Protein AF-A0A6B2UCA1-F1 (afdb_monomer_lite)

Radius of gyration: 27.03 Å; chains: 1; bounding box: 35×64×73 Å

Secondary structure (DSSP, 8-state):
--------------------------------------------------S----PPP-EEEEGGGTEEEEEEEE-B-TTSSBPPPPTTSTT-EEEETTSPPTTSSS---

Sequence (110 aa):
MLVAGLALVSLLGTGCGPGPARTGDAGAAPGTARTTASPSPSRTSEAAAGPSASTARPTRLLVPAAGVDTSLTPLGLAPDRTVEVPPLVAHDVAGWYENGPLPGERGPAV

Foldseek 3Di:
DDDDDDDDDDDPDDDDDDDDDDPDDDDDDDDPPPDDDDDDPPPPPPLVLDPDQDPDAQFWDDDVVVPATATEAEWEADPVRHTDDPDPVPPRHHYWHNPFGGRSDDDDTD

pLDDT: mean 72.49, std 19.05, range [41.44, 96.5]

Structure (mmCIF, N/CA/C/O backbone):
data_AF-A0A6B2UCA1-F1
#
_entry.id   AF-A0A6B2UCA1-F1
#
loop_
_atom_site.group_PDB
_atom_site.id
_atom_site.type_symbol
_atom_site.label_atom_id
_atom_site.label_alt_id
_atom_site.label_comp_id
_atom_site.label_asym_id
_atom_site.label_entity_id
_atom_site.label_seq_id
_atom_site.pdbx_PDB_ins_code
_atom_site.Cartn_x
_atom_site.Cartn_y
_atom_site.Cartn_z
_atom_site.occupancy
_atom_site.B_iso_or_equiv
_atom_site.auth_seq_id
_atom_site.auth_comp_id
_atom_site.auth_asym_id
_atom_site.auth_atom_id
_atom_site.pdbx_PDB_model_num
ATOM 1 N N . MET A 1 1 ? 21.100 2.504 -48.464 1.00 47.12 1 MET A N 1
ATOM 2 C CA . MET A 1 1 ? 21.189 3.639 -49.406 1.00 47.12 1 MET A CA 1
ATOM 3 C C . MET A 1 1 ? 19.884 4.429 -49.386 1.00 47.12 1 MET A C 1
ATOM 5 O O . MET A 1 1 ? 19.025 4.167 -50.210 1.00 47.12 1 MET A O 1
ATOM 9 N N . LEU A 1 2 ? 19.721 5.338 -48.421 1.00 41.44 2 LEU A N 1
ATOM 10 C CA . LEU A 1 2 ? 19.260 6.719 -48.629 1.00 41.44 2 LEU A CA 1
ATOM 11 C C . LEU A 1 2 ? 19.487 7.493 -47.318 1.00 41.44 2 LEU A C 1
ATOM 13 O O . LEU A 1 2 ? 19.509 6.900 -46.243 1.00 41.44 2 LEU A O 1
ATOM 17 N N . VAL A 1 3 ? 19.757 8.785 -47.441 1.00 41.81 3 VAL A N 1
ATOM 18 C CA . VAL A 1 3 ? 20.452 9.651 -46.480 1.00 41.81 3 VAL A CA 1
ATOM 19 C C . VAL A 1 3 ? 19.487 10.736 -45.981 1.00 41.81 3 VAL A C 1
ATOM 21 O O . VAL A 1 3 ? 18.587 11.109 -46.724 1.00 41.81 3 VAL A O 1
ATOM 24 N N . ALA A 1 4 ? 19.790 11.305 -44.807 1.00 45.38 4 ALA A N 1
ATOM 25 C CA . ALA A 1 4 ? 19.392 12.641 -44.327 1.00 45.38 4 ALA A CA 1
ATOM 26 C C . ALA A 1 4 ? 17.922 12.818 -43.869 1.00 45.38 4 ALA A C 1
ATOM 28 O O . ALA A 1 4 ? 17.011 12.211 -44.401 1.00 45.38 4 ALA A O 1
ATOM 29 N N . GLY A 1 5 ? 17.609 13.645 -42.869 1.00 49.44 5 GLY A N 1
ATOM 30 C CA . GLY A 1 5 ? 18.400 14.735 -42.318 1.00 49.44 5 GLY A CA 1
ATOM 31 C C . GLY A 1 5 ? 17.918 15.210 -40.946 1.00 49.44 5 GLY A C 1
ATOM 32 O O . GLY A 1 5 ? 16.786 14.993 -40.523 1.00 49.44 5 GLY A O 1
ATOM 33 N N . LEU A 1 6 ? 18.868 15.845 -40.272 1.00 55.38 6 LEU A N 1
ATOM 34 C CA . LEU A 1 6 ? 18.783 16.555 -39.008 1.00 55.38 6 LEU A CA 1
ATOM 35 C C . LEU A 1 6 ? 17.871 17.790 -39.146 1.00 55.38 6 LEU A C 1
ATOM 37 O O . LEU A 1 6 ? 18.066 18.576 -40.071 1.00 55.38 6 LEU A O 1
ATOM 41 N N . ALA A 1 7 ? 16.963 18.024 -38.199 1.00 52.97 7 ALA A N 1
ATOM 42 C CA . ALA A 1 7 ? 16.444 19.367 -37.933 1.00 52.97 7 ALA A CA 1
ATOM 43 C C . ALA A 1 7 ? 16.066 19.508 -36.453 1.00 52.97 7 ALA A C 1
ATOM 45 O O . ALA A 1 7 ? 15.034 19.032 -35.989 1.00 52.97 7 ALA A O 1
ATOM 46 N N . LEU A 1 8 ? 16.964 20.162 -35.724 1.00 56.59 8 LEU A N 1
ATOM 47 C CA . LEU A 1 8 ? 16.784 20.683 -34.379 1.00 56.59 8 LEU A CA 1
ATOM 48 C C . LEU A 1 8 ? 15.980 21.990 -34.481 1.00 56.59 8 LEU A C 1
ATOM 50 O O . LEU A 1 8 ? 16.422 22.913 -35.160 1.00 56.59 8 LEU A O 1
ATOM 54 N N . VAL A 1 9 ? 14.847 22.103 -33.789 1.00 62.91 9 VAL A N 1
ATOM 55 C CA . VAL A 1 9 ? 14.229 23.403 -33.479 1.00 62.91 9 VAL A CA 1
ATOM 56 C C . VAL A 1 9 ? 13.950 23.439 -31.984 1.00 62.91 9 VAL A C 1
ATOM 58 O O . VAL A 1 9 ? 13.024 22.815 -31.472 1.00 62.91 9 VAL A O 1
ATOM 61 N N . SER A 1 10 ? 14.820 24.160 -31.286 1.00 54.44 10 SER A N 1
ATOM 62 C CA . SER A 1 10 ? 14.638 24.585 -29.906 1.00 54.44 10 SER A CA 1
ATOM 63 C C . SER A 1 10 ? 13.663 25.757 -29.886 1.00 54.44 10 SER A C 1
ATOM 65 O O . SER A 1 10 ? 13.946 26.797 -30.479 1.00 54.44 10 SER A O 1
ATOM 67 N N . LEU A 1 11 ? 12.549 25.619 -29.169 1.00 55.53 11 LEU A N 1
ATOM 68 C CA . LEU A 1 11 ? 11.675 26.741 -28.840 1.00 55.53 11 LEU A CA 1
ATOM 69 C C . LEU A 1 11 ? 11.816 27.042 -27.343 1.00 55.53 11 LEU A C 1
ATOM 71 O O . LEU A 1 11 ? 11.118 26.471 -26.510 1.00 55.53 11 LEU A O 1
ATOM 75 N N . LEU A 1 12 ? 12.767 27.916 -26.998 1.00 55.34 12 LEU A N 1
ATOM 76 C CA . LEU A 1 12 ? 12.860 28.502 -25.659 1.00 55.34 12 LEU A CA 1
ATOM 77 C C . LEU A 1 12 ? 11.735 29.534 -25.510 1.00 55.34 12 LEU A C 1
ATOM 79 O O . LEU A 1 12 ? 11.846 30.667 -25.974 1.00 55.34 12 LEU A O 1
ATOM 83 N N . GLY A 1 13 ? 10.643 29.111 -24.876 1.00 51.47 13 GLY A N 1
ATOM 84 C CA . GLY A 1 13 ? 9.523 29.962 -24.491 1.00 51.47 13 GLY A CA 1
ATOM 85 C C . GLY A 1 13 ? 9.756 30.635 -23.137 1.00 51.47 13 GLY A C 1
ATOM 86 O O . GLY A 1 13 ? 9.639 30.003 -22.095 1.00 51.47 13 GLY A O 1
ATOM 87 N N . THR A 1 14 ? 10.110 31.916 -23.199 1.00 62.06 14 THR A N 1
ATOM 88 C CA . THR A 1 14 ? 9.533 33.056 -22.463 1.00 62.06 14 THR A CA 1
ATOM 89 C C . THR A 1 14 ? 9.010 32.848 -21.034 1.00 62.06 14 THR A C 1
ATOM 91 O O . THR A 1 14 ? 7.961 32.247 -20.824 1.00 62.06 14 THR A O 1
ATOM 94 N N . GLY A 1 15 ? 9.639 33.529 -20.067 1.00 44.94 15 GLY A N 1
ATOM 95 C CA . GLY A 1 15 ? 9.020 33.772 -18.761 1.00 44.94 15 GLY A CA 1
ATOM 96 C C . GLY A 1 15 ? 9.932 34.412 -17.714 1.00 44.94 15 GLY A C 1
ATOM 97 O O . GLY A 1 15 ? 10.111 33.840 -16.647 1.00 44.94 15 GLY A O 1
ATOM 98 N N . CYS A 1 16 ? 10.523 35.579 -17.995 1.00 51.94 16 CYS A N 1
ATOM 99 C CA . CYS A 1 16 ? 11.154 36.410 -16.963 1.00 51.94 16 CYS A CA 1
ATOM 100 C C . CYS A 1 16 ? 10.202 37.550 -16.589 1.00 51.94 16 CYS A C 1
ATOM 102 O O . CYS A 1 16 ? 9.857 38.368 -17.441 1.00 51.94 16 CYS A O 1
ATOM 104 N N . GLY A 1 17 ? 9.787 37.605 -15.323 1.00 56.88 17 GLY A N 1
ATOM 105 C CA . GLY A 1 17 ? 9.132 38.784 -14.772 1.00 56.88 17 GLY A CA 1
ATOM 106 C C . GLY A 1 17 ? 8.632 38.597 -13.342 1.00 56.88 17 GLY A C 1
ATOM 107 O O . GLY A 1 17 ? 7.555 38.041 -13.146 1.00 56.88 17 GLY A O 1
ATOM 108 N N . PRO A 1 18 ? 9.340 39.124 -12.335 1.00 57.47 18 PRO A N 1
ATOM 109 C CA . PRO A 1 18 ? 8.710 39.567 -11.104 1.00 57.47 18 PRO A CA 1
ATOM 110 C C . PRO A 1 18 ? 8.357 41.058 -11.223 1.00 57.47 18 PRO A C 1
ATOM 112 O O . PRO A 1 18 ? 9.216 41.910 -11.448 1.00 57.47 18 PRO A O 1
ATOM 115 N N . GLY A 1 19 ? 7.055 41.344 -11.123 1.00 50.31 19 GLY A N 1
ATOM 116 C CA . GLY A 1 19 ? 6.476 42.688 -11.129 1.00 50.31 19 GLY A CA 1
ATOM 117 C C . GLY A 1 19 ? 6.843 43.533 -9.897 1.00 50.31 19 GLY A C 1
ATOM 118 O O . GLY A 1 19 ? 7.511 43.054 -8.980 1.00 50.31 19 GLY A O 1
ATOM 119 N N . PRO A 1 20 ? 6.421 44.809 -9.879 1.00 48.97 20 PRO A N 1
ATOM 120 C CA . PRO A 1 20 ? 6.943 45.823 -8.972 1.00 48.97 20 PRO A CA 1
ATOM 121 C C . PRO A 1 20 ? 6.552 45.586 -7.511 1.00 48.97 20 PRO A C 1
ATOM 123 O O . PRO A 1 20 ? 5.477 45.075 -7.190 1.00 48.97 20 PRO A O 1
ATOM 126 N N . 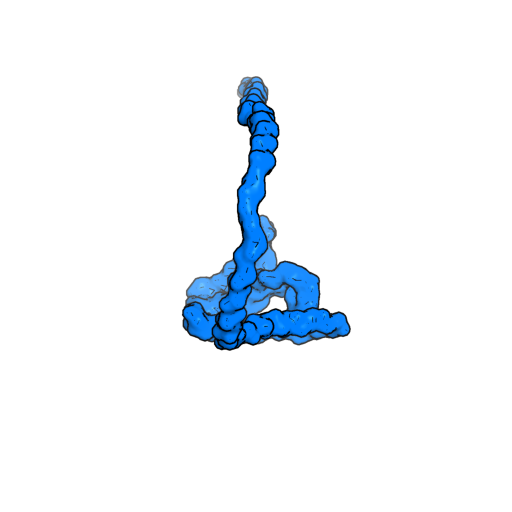ALA A 1 21 ? 7.451 46.030 -6.633 1.00 52.94 21 ALA A N 1
ATOM 127 C CA . ALA A 1 21 ? 7.285 46.092 -5.192 1.00 52.94 21 ALA A CA 1
ATOM 128 C C . ALA A 1 21 ? 5.967 46.782 -4.806 1.00 52.94 21 ALA A C 1
A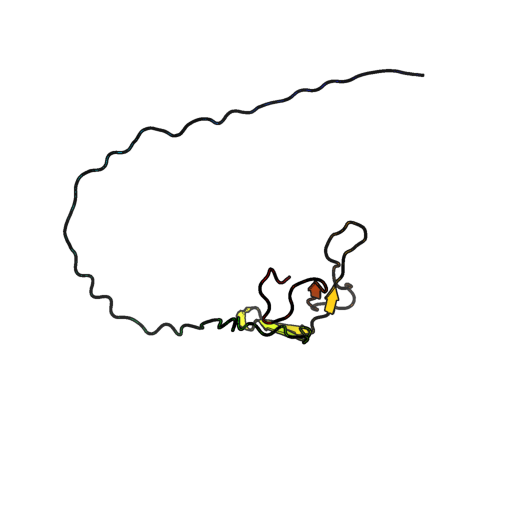TOM 130 O O . ALA A 1 21 ? 5.747 47.952 -5.123 1.00 52.94 21 ALA A O 1
ATOM 131 N N . ARG A 1 22 ? 5.103 46.073 -4.071 1.00 53.44 22 ARG A N 1
ATOM 132 C CA . ARG A 1 22 ? 4.048 46.715 -3.286 1.00 53.44 22 ARG A CA 1
ATOM 133 C C . ARG A 1 22 ? 4.598 47.036 -1.905 1.00 53.44 22 ARG A C 1
ATOM 135 O O . ARG A 1 22 ? 4.574 46.199 -1.008 1.00 53.44 22 ARG A O 1
ATOM 142 N N . THR A 1 23 ? 5.061 48.267 -1.749 1.00 49.62 23 THR A N 1
ATOM 143 C CA . THR A 1 23 ? 5.122 48.925 -0.446 1.00 49.62 23 THR A CA 1
ATOM 144 C C . THR A 1 23 ? 3.684 49.180 -0.005 1.00 49.62 23 THR A C 1
ATOM 146 O O . THR A 1 23 ? 2.996 50.022 -0.576 1.00 49.62 23 THR A O 1
ATOM 149 N N . GLY A 1 24 ? 3.210 48.399 0.960 1.00 45.75 24 GLY A N 1
ATOM 150 C CA . GLY A 1 24 ? 1.983 48.665 1.700 1.00 45.75 24 GLY A CA 1
ATOM 151 C C . GLY A 1 24 ? 2.353 48.947 3.146 1.00 45.75 24 GLY A C 1
ATOM 152 O O . GLY A 1 24 ? 2.436 48.021 3.944 1.00 45.75 24 GLY A O 1
ATOM 153 N N . ASP A 1 25 ? 2.624 50.213 3.444 1.00 47.81 25 ASP A N 1
ATOM 154 C CA . ASP A 1 25 ? 2.610 50.757 4.799 1.00 47.81 25 ASP A CA 1
ATOM 155 C C . ASP A 1 25 ? 1.204 51.308 5.077 1.00 47.81 25 ASP A C 1
ATOM 157 O O . ASP A 1 25 ? 0.686 52.072 4.263 1.00 47.81 25 ASP A O 1
ATOM 161 N N . ALA A 1 26 ? 0.584 50.855 6.170 1.00 48.56 26 ALA A N 1
ATOM 162 C CA . ALA A 1 26 ? -0.363 51.578 7.033 1.00 48.56 26 ALA A CA 1
ATOM 163 C C . ALA A 1 26 ? -1.158 50.567 7.880 1.00 48.56 26 ALA A C 1
ATOM 165 O O . ALA A 1 26 ? -1.807 49.659 7.360 1.00 48.56 26 ALA A O 1
ATOM 166 N N . GLY A 1 27 ? -1.065 50.721 9.201 1.00 42.69 27 GLY A N 1
ATOM 167 C CA . GLY A 1 27 ? -1.512 49.748 10.197 1.00 42.69 27 GLY A CA 1
ATOM 168 C C . GLY A 1 27 ? -2.980 49.811 10.624 1.00 42.69 27 GLY A C 1
ATOM 169 O O . GLY A 1 27 ? -3.751 50.635 10.149 1.00 42.69 27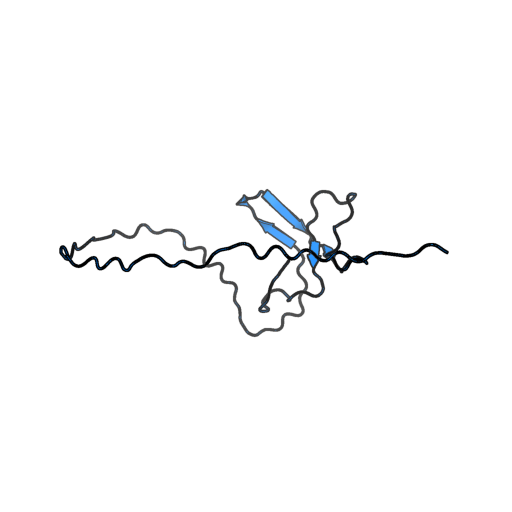 GLY A O 1
ATOM 170 N N . ALA A 1 28 ? -3.330 48.947 11.586 1.00 45.97 28 ALA A N 1
ATOM 171 C CA . ALA A 1 28 ? -4.455 49.107 12.514 1.00 45.97 28 ALA A CA 1
ATOM 172 C C . ALA A 1 28 ? -4.430 48.020 13.618 1.00 45.97 28 ALA A C 1
ATOM 174 O O . ALA A 1 28 ? -4.632 46.847 13.335 1.00 45.97 28 ALA A O 1
ATOM 175 N N . ALA A 1 29 ? -4.214 48.476 14.860 1.00 57.25 29 ALA A N 1
ATOM 176 C CA . ALA A 1 29 ? -4.673 47.983 16.173 1.00 57.25 29 ALA A CA 1
ATOM 177 C C . ALA A 1 29 ? -4.464 46.508 16.635 1.00 57.25 29 ALA A C 1
ATOM 179 O O . ALA A 1 29 ? -4.818 45.561 15.936 1.00 57.25 29 ALA A O 1
ATOM 180 N N . PRO A 1 30 ? -4.039 46.283 17.901 1.00 46.41 30 PRO A N 1
ATOM 181 C CA . PRO A 1 30 ? -4.093 44.965 18.530 1.00 46.41 30 PRO A CA 1
ATOM 182 C C . PRO A 1 30 ? -5.535 44.632 18.950 1.00 46.41 30 PRO A C 1
ATOM 184 O O . PRO A 1 30 ? -6.038 45.104 19.969 1.00 46.41 30 PRO A O 1
ATOM 187 N N . GLY A 1 31 ? -6.211 43.805 18.154 1.00 49.41 31 GLY A N 1
ATOM 188 C CA . GLY A 1 31 ? -7.456 43.151 18.546 1.00 49.41 31 GLY A CA 1
ATOM 189 C C . GLY A 1 31 ? -7.159 41.887 19.349 1.00 49.41 31 GLY A C 1
ATOM 190 O O . GLY A 1 31 ? -6.738 40.879 18.788 1.00 49.41 31 GLY A O 1
ATOM 191 N N . THR A 1 32 ? -7.382 41.924 20.662 1.00 53.53 32 THR A N 1
ATOM 192 C CA . THR A 1 32 ? -7.307 40.748 21.542 1.00 53.53 32 THR A CA 1
ATOM 193 C C . THR A 1 32 ? -8.442 39.775 21.208 1.00 53.53 32 THR A C 1
ATOM 195 O O . THR A 1 32 ? -9.510 39.810 21.820 1.00 53.53 32 THR A O 1
ATOM 198 N N . ALA A 1 33 ? -8.227 38.894 20.231 1.00 58.16 33 ALA A N 1
ATOM 199 C CA . ALA A 1 33 ? -9.117 37.772 19.966 1.00 58.16 33 ALA A CA 1
ATOM 200 C C . ALA A 1 33 ? -8.923 36.711 21.060 1.00 58.16 33 ALA A C 1
ATOM 202 O O . ALA A 1 33 ? -7.946 35.964 21.081 1.00 58.16 33 ALA A O 1
ATOM 203 N N . ARG A 1 34 ? -9.860 36.663 22.010 1.00 55.34 34 ARG A N 1
ATOM 204 C CA . ARG A 1 34 ? -9.962 35.586 22.995 1.00 55.34 34 ARG A CA 1
ATOM 205 C C . ARG A 1 34 ? -10.607 34.378 22.313 1.00 55.34 34 ARG A C 1
ATOM 207 O O . ARG A 1 34 ? -11.827 34.260 22.288 1.00 55.34 34 ARG A O 1
ATOM 214 N N . THR A 1 35 ? -9.789 33.506 21.733 1.00 53.47 35 THR A N 1
ATOM 215 C CA . THR A 1 35 ? -10.258 32.246 21.145 1.00 53.47 35 THR A CA 1
ATOM 216 C C . THR A 1 35 ? -10.482 31.222 22.252 1.00 53.47 35 THR A C 1
ATOM 218 O O . THR A 1 35 ? -9.538 30.686 22.827 1.00 53.47 35 THR A O 1
ATOM 221 N N . THR A 1 36 ? -11.749 30.954 22.555 1.00 55.88 36 THR A N 1
ATOM 222 C CA . THR A 1 36 ? -12.181 29.792 23.336 1.00 55.88 36 THR A CA 1
ATOM 223 C C . THR A 1 36 ? -11.778 28.531 22.571 1.00 55.88 36 THR A C 1
ATOM 225 O O . THR A 1 36 ? -12.311 28.256 21.497 1.00 55.88 36 THR A O 1
ATOM 228 N N . ALA A 1 37 ? -10.795 27.791 23.083 1.00 57.72 37 ALA A N 1
ATOM 229 C CA . ALA A 1 37 ? -10.340 26.547 22.477 1.00 57.72 37 ALA A CA 1
ATOM 230 C C . ALA A 1 37 ? -11.420 25.466 22.637 1.00 57.72 37 ALA A C 1
ATOM 232 O O . ALA A 1 37 ? -11.703 25.011 23.743 1.00 57.72 37 ALA A O 1
ATOM 233 N N . SER A 1 38 ? -12.030 25.068 21.522 1.00 60.69 38 SER A N 1
ATOM 234 C CA . SER A 1 38 ? -12.836 23.851 21.441 1.00 60.69 38 SER A CA 1
ATOM 235 C C . SER A 1 38 ? -11.882 22.645 21.431 1.00 60.69 38 SER A C 1
ATOM 237 O O . SER A 1 38 ? -10.913 22.679 20.664 1.00 60.69 38 SER A O 1
ATOM 239 N N . PRO A 1 39 ? -12.080 21.598 22.255 1.00 56.34 39 PRO A N 1
ATOM 240 C CA . PRO A 1 39 ? -11.205 20.433 22.243 1.00 56.34 39 PRO A CA 1
ATOM 241 C C . PRO A 1 39 ? -11.448 19.630 20.962 1.00 56.34 39 PRO A C 1
ATOM 243 O O . PRO A 1 39 ? -12.346 18.796 20.879 1.00 56.34 39 PRO A O 1
ATOM 246 N N . SER A 1 40 ? -10.639 19.896 19.940 1.00 62.81 40 SER A N 1
ATOM 247 C CA . SER A 1 40 ? -10.491 18.989 18.807 1.00 62.81 40 SER A CA 1
ATOM 248 C C . SER A 1 40 ? -9.706 17.768 19.301 1.00 62.81 40 SER A C 1
ATOM 250 O O . SER A 1 40 ? -8.649 17.964 19.909 1.00 62.81 40 SER A O 1
ATOM 252 N N . PRO A 1 41 ? -10.173 16.520 19.109 1.00 59.97 41 PRO A N 1
ATOM 253 C CA . PRO A 1 41 ? -9.368 15.357 19.441 1.00 59.97 41 PRO A CA 1
ATOM 254 C C . PRO A 1 41 ? -8.188 15.316 18.472 1.00 59.97 41 PRO A C 1
ATOM 256 O O . PRO A 1 41 ? -8.304 14.854 17.336 1.00 59.97 41 PRO A O 1
ATOM 259 N N . SER A 1 42 ? -7.045 15.826 18.923 1.00 56.25 42 SER A N 1
ATOM 260 C CA . SER A 1 42 ? -5.760 15.644 18.271 1.00 56.25 42 SER A CA 1
ATOM 261 C C . SER A 1 42 ? -5.487 14.146 18.195 1.00 56.25 42 SER A C 1
ATOM 263 O O . SER A 1 42 ? -4.971 13.548 19.137 1.00 56.25 42 SER A O 1
ATOM 265 N N . ARG A 1 43 ? -5.833 13.508 17.073 1.00 63.06 43 ARG A N 1
ATOM 266 C CA . ARG A 1 43 ? -5.161 12.269 16.692 1.00 63.06 43 ARG A CA 1
ATOM 267 C C . ARG A 1 43 ? -3.758 12.683 16.293 1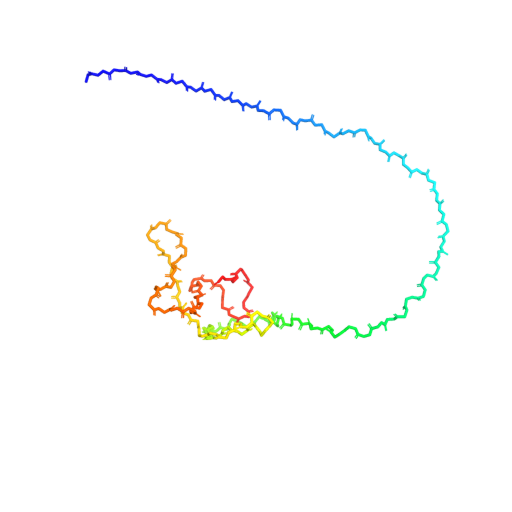.00 63.06 43 ARG A C 1
ATOM 269 O O . ARG A 1 43 ? -3.487 12.948 15.125 1.00 63.06 43 ARG A O 1
ATOM 276 N N . THR A 1 44 ? -2.881 12.788 17.283 1.00 49.94 44 THR A N 1
ATOM 277 C CA . THR A 1 44 ? -1.456 12.651 17.042 1.00 49.94 44 THR A CA 1
ATOM 278 C C . THR A 1 44 ? -1.322 11.303 16.349 1.00 49.94 44 THR A C 1
ATOM 280 O O . THR A 1 44 ? -1.490 10.259 16.975 1.00 49.94 44 THR A O 1
ATOM 283 N N . SER A 1 45 ? -1.116 11.310 15.031 1.00 59.81 45 SER A N 1
ATOM 284 C CA . SER A 1 45 ? -0.470 10.181 14.383 1.00 59.81 45 SER A CA 1
ATOM 285 C C . SER A 1 45 ? 0.928 10.180 14.970 1.00 59.81 45 SER A C 1
ATOM 287 O O . SER A 1 45 ? 1.835 10.819 14.441 1.00 59.81 45 SER A O 1
ATOM 289 N N . GLU A 1 46 ? 1.067 9.561 16.137 1.00 55.59 46 GLU A N 1
ATOM 290 C CA . GLU A 1 46 ? 2.353 9.272 16.730 1.00 55.59 46 GLU A CA 1
ATOM 291 C C . GLU A 1 46 ? 2.951 8.184 15.846 1.00 55.59 46 GLU A C 1
ATOM 293 O O . GLU A 1 46 ? 2.902 6.992 16.134 1.00 55.59 46 GLU A O 1
ATOM 298 N N . ALA A 1 47 ? 3.469 8.608 14.693 1.00 61.09 47 ALA A N 1
ATOM 299 C CA . ALA A 1 47 ? 4.564 7.911 14.069 1.00 61.09 47 ALA A CA 1
ATOM 300 C C . ALA A 1 47 ? 5.683 7.996 15.106 1.00 61.09 47 ALA A C 1
ATOM 302 O O . ALA A 1 47 ? 6.426 8.976 15.155 1.00 61.09 47 ALA A O 1
ATOM 303 N N . ALA A 1 48 ? 5.701 7.025 16.018 1.00 57.03 48 ALA A N 1
ATOM 304 C CA . ALA A 1 48 ? 6.737 6.854 17.011 1.00 57.03 48 ALA A CA 1
ATOM 305 C C . ALA A 1 48 ? 8.030 6.533 16.253 1.00 57.03 48 ALA A C 1
ATOM 307 O O . ALA A 1 48 ? 8.423 5.382 16.097 1.00 57.03 48 ALA A O 1
ATOM 308 N N . ALA A 1 49 ? 8.668 7.568 15.713 1.00 64.44 49 ALA A N 1
ATOM 309 C CA . ALA A 1 49 ? 9.970 7.496 15.080 1.00 64.44 49 ALA A CA 1
ATOM 310 C C . ALA A 1 49 ? 11.027 7.461 16.191 1.00 64.44 49 ALA A C 1
ATOM 312 O O . ALA A 1 49 ? 11.754 8.427 16.423 1.00 64.44 49 ALA A O 1
ATOM 313 N N . GLY A 1 50 ? 11.071 6.347 16.919 1.00 56.22 50 GLY A N 1
ATOM 314 C CA . GLY A 1 50 ? 12.235 5.973 17.708 1.00 56.22 50 GLY A CA 1
ATOM 315 C C . GLY A 1 50 ? 13.273 5.299 16.804 1.00 56.22 50 GLY A C 1
ATOM 316 O O . GLY A 1 50 ? 12.897 4.655 15.826 1.00 56.22 50 GLY A O 1
ATOM 317 N N . PRO A 1 51 ? 14.582 5.409 17.092 1.00 55.50 51 PRO A N 1
ATOM 318 C CA . PRO A 1 51 ? 15.603 4.630 16.405 1.00 55.50 51 PRO A CA 1
ATOM 319 C C . PRO A 1 51 ? 15.487 3.167 16.847 1.00 55.50 51 PRO A C 1
ATOM 321 O O . PRO A 1 51 ? 16.188 2.695 17.737 1.00 55.50 51 PRO A O 1
ATOM 324 N N . SER A 1 52 ? 14.552 2.441 16.256 1.00 59.25 52 SER A N 1
ATOM 325 C CA . SER A 1 52 ? 14.513 0.988 16.312 1.00 59.25 52 SER A CA 1
ATOM 326 C C . SER A 1 52 ? 14.388 0.521 14.880 1.00 59.25 52 SER A C 1
ATOM 328 O O . SER A 1 52 ? 13.344 0.695 14.261 1.00 59.25 52 SER A O 1
ATOM 330 N N . ALA A 1 53 ? 15.488 -0.011 14.346 1.00 62.19 53 ALA A N 1
ATOM 331 C CA . ALA A 1 53 ? 15.46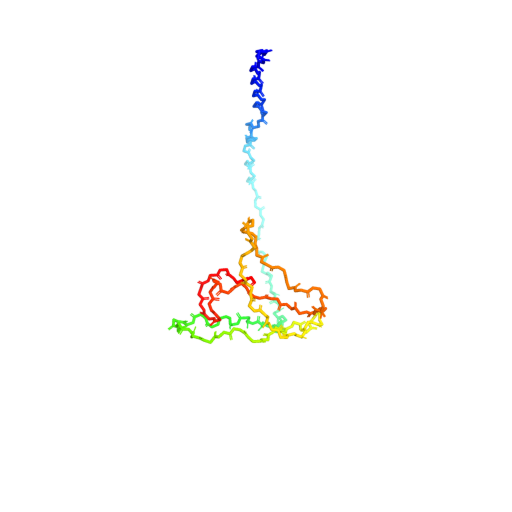8 -0.783 13.114 1.00 62.19 53 ALA A CA 1
ATOM 332 C C . ALA A 1 53 ? 14.549 -1.983 13.371 1.00 62.19 53 ALA A C 1
ATOM 334 O O . ALA A 1 53 ? 14.943 -2.972 13.993 1.00 62.19 53 ALA A O 1
ATOM 335 N N . SER A 1 54 ? 13.276 -1.826 13.023 1.00 72.50 54 SER A N 1
ATOM 336 C CA . SER A 1 54 ? 12.283 -2.876 13.152 1.00 72.50 54 SER A CA 1
ATOM 337 C C . SER A 1 54 ? 12.527 -3.847 12.015 1.00 72.50 54 SER A C 1
ATOM 339 O O . SER A 1 54 ? 12.482 -3.445 10.865 1.00 72.50 54 SER A O 1
ATOM 341 N N . THR A 1 55 ? 12.769 -5.122 12.304 1.00 82.50 55 THR A N 1
ATOM 342 C CA . THR A 1 55 ? 12.844 -6.167 11.267 1.00 82.50 55 THR A CA 1
ATOM 343 C C . THR A 1 55 ? 11.461 -6.693 10.875 1.00 82.50 55 THR A C 1
ATOM 345 O O . THR A 1 55 ? 11.347 -7.599 10.046 1.00 82.50 55 THR A O 1
ATOM 348 N N . ALA A 1 56 ? 10.397 -6.154 11.480 1.00 88.81 56 ALA A N 1
ATOM 349 C CA . ALA A 1 56 ? 9.032 -6.586 11.236 1.00 88.81 56 ALA A CA 1
ATOM 350 C C . ALA A 1 56 ? 8.536 -6.076 9.880 1.00 88.81 56 ALA A C 1
ATOM 352 O O . ALA A 1 56 ? 8.588 -4.883 9.592 1.00 88.81 56 ALA A O 1
ATOM 353 N N . ARG A 1 57 ? 8.002 -6.985 9.062 1.00 91.69 57 ARG A N 1
ATOM 354 C CA . ARG A 1 57 ? 7.337 -6.632 7.804 1.00 91.69 57 ARG A CA 1
ATOM 355 C C . ARG A 1 57 ? 5.903 -6.162 8.067 1.00 91.69 57 ARG A C 1
ATOM 357 O O . ARG A 1 57 ? 5.271 -6.655 9.006 1.00 91.69 57 ARG A O 1
ATOM 364 N N . PRO A 1 58 ? 5.367 -5.243 7.249 1.00 92.00 58 PRO A N 1
ATOM 365 C CA . PRO A 1 58 ? 3.973 -4.842 7.353 1.00 92.00 58 PRO A CA 1
ATOM 366 C C . PRO A 1 58 ? 3.059 -6.009 6.950 1.00 92.00 58 PRO A C 1
ATOM 368 O O . PRO A 1 58 ? 3.349 -6.745 6.010 1.00 92.00 58 PRO A O 1
ATOM 371 N N . THR A 1 59 ? 1.959 -6.198 7.680 1.00 92.94 59 THR A N 1
ATOM 372 C CA . THR A 1 59 ? 1.059 -7.354 7.488 1.00 92.94 59 THR A CA 1
ATOM 373 C C . THR A 1 59 ? -0.382 -6.969 7.168 1.00 92.94 59 THR A C 1
ATOM 375 O O . THR A 1 59 ? -1.082 -7.740 6.513 1.00 92.94 59 THR A O 1
ATOM 378 N N . ARG A 1 60 ? -0.841 -5.790 7.604 1.00 93.81 60 ARG A N 1
ATOM 379 C CA . ARG A 1 60 ? -2.227 -5.334 7.439 1.00 93.81 60 ARG A CA 1
ATOM 380 C C . ARG A 1 60 ? -2.302 -3.816 7.323 1.00 93.81 60 ARG A C 1
ATOM 382 O O . ARG A 1 60 ? -1.594 -3.108 8.037 1.00 93.81 60 ARG A O 1
ATOM 389 N N . LEU A 1 61 ? -3.207 -3.338 6.474 1.00 93.00 61 LEU A N 1
ATOM 390 C CA . LEU A 1 61 ? -3.565 -1.931 6.326 1.00 93.00 61 LEU A CA 1
ATOM 391 C C . LEU A 1 61 ? -5.019 -1.719 6.761 1.00 93.00 61 LEU A C 1
ATOM 393 O O . LEU A 1 61 ? -5.917 -2.404 6.280 1.00 93.00 61 LEU A O 1
ATOM 397 N N . LEU A 1 62 ? -5.238 -0.752 7.656 1.00 95.25 62 LEU A N 1
ATOM 398 C CA . LEU A 1 62 ? -6.555 -0.387 8.178 1.00 95.25 62 LEU A CA 1
ATOM 399 C C . LEU A 1 62 ? -6.773 1.126 8.045 1.00 95.25 62 LEU A C 1
ATOM 401 O O . LEU A 1 62 ? -6.092 1.914 8.702 1.00 95.25 62 LEU A O 1
ATOM 405 N N . VAL A 1 63 ? -7.757 1.532 7.239 1.00 94.50 63 VAL A N 1
ATOM 406 C CA . VAL A 1 63 ? -8.187 2.931 7.072 1.00 94.50 63 VAL A CA 1
ATOM 407 C C . VAL A 1 63 ? -9.715 3.001 7.192 1.00 94.50 63 VAL A C 1
ATOM 409 O O . VAL A 1 63 ? -10.422 2.994 6.182 1.00 94.50 63 VAL A O 1
ATOM 412 N N . PRO A 1 64 ? -10.268 3.100 8.418 1.00 94.75 64 PRO A N 1
ATOM 413 C CA . PRO A 1 64 ? -11.708 2.952 8.644 1.00 94.75 64 PRO A CA 1
ATOM 414 C C . PRO A 1 64 ? -12.561 4.007 7.934 1.00 94.75 64 PRO A C 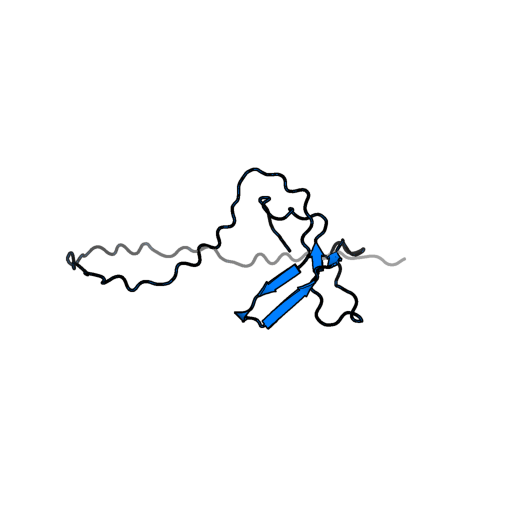1
ATOM 416 O O . PRO A 1 64 ? -13.635 3.700 7.435 1.00 94.75 64 PRO A O 1
ATOM 419 N N . ALA A 1 65 ? -12.073 5.249 7.847 1.00 96.06 65 ALA A N 1
ATOM 420 C CA . ALA A 1 65 ? -12.790 6.339 7.180 1.00 96.06 65 ALA A CA 1
ATOM 421 C C . ALA A 1 65 ? -12.931 6.133 5.661 1.00 96.06 65 ALA A C 1
ATOM 423 O O . ALA A 1 65 ? -13.835 6.698 5.057 1.00 96.06 65 ALA A O 1
ATOM 424 N N . ALA A 1 66 ? -12.048 5.327 5.064 1.00 91.69 66 ALA A N 1
ATOM 425 C CA . ALA A 1 66 ? -12.099 4.934 3.659 1.00 91.69 66 ALA A CA 1
ATOM 426 C C . ALA A 1 66 ? -12.653 3.508 3.469 1.00 91.69 66 ALA A C 1
ATOM 428 O O . ALA A 1 66 ? -12.691 3.020 2.346 1.00 91.69 66 ALA A O 1
ATOM 429 N N . GLY A 1 67 ? -13.054 2.827 4.552 1.00 92.62 67 GLY A N 1
ATOM 430 C CA . GLY A 1 67 ? -13.514 1.438 4.509 1.00 92.62 67 GLY A CA 1
ATOM 431 C C . GLY A 1 67 ? -12.430 0.414 4.151 1.00 92.62 67 GLY A C 1
ATOM 432 O O . GLY A 1 67 ? -12.769 -0.695 3.759 1.00 92.62 67 GLY A O 1
ATOM 433 N N . VAL A 1 68 ? -11.143 0.761 4.268 1.00 93.38 68 VAL A N 1
ATOM 434 C CA . VAL A 1 68 ? -10.038 -0.143 3.909 1.00 93.38 68 VAL A CA 1
ATOM 435 C C . VAL A 1 68 ? -9.679 -1.028 5.094 1.00 93.38 68 VAL A C 1
ATOM 437 O O . VAL A 1 68 ? -9.344 -0.526 6.169 1.00 93.38 68 VAL A O 1
ATOM 440 N N . ASP A 1 69 ? -9.686 -2.335 4.869 1.00 94.06 69 ASP A N 1
ATOM 441 C CA . ASP A 1 69 ? -9.162 -3.355 5.770 1.00 94.06 69 ASP A CA 1
ATOM 442 C C . ASP A 1 69 ? -8.638 -4.522 4.928 1.00 94.06 69 ASP A C 1
ATOM 444 O O . ASP A 1 69 ? -9.419 -5.293 4.377 1.00 94.06 69 ASP A O 1
ATOM 448 N N . THR A 1 70 ? -7.318 -4.616 4.773 1.00 93.12 70 THR A N 1
ATOM 449 C CA . THR A 1 70 ? -6.697 -5.603 3.878 1.00 93.12 70 THR A CA 1
ATOM 450 C C . THR A 1 70 ? -5.379 -6.125 4.429 1.00 93.12 70 THR A C 1
ATOM 452 O O . THR A 1 70 ? -4.626 -5.404 5.090 1.00 93.12 70 THR A O 1
ATOM 455 N N . SER A 1 71 ? -5.059 -7.379 4.106 1.00 92.81 71 SER A N 1
ATOM 456 C CA . SER A 1 71 ? -3.685 -7.880 4.174 1.00 92.81 71 SER A CA 1
ATOM 457 C C . SER A 1 71 ? -2.781 -7.130 3.194 1.00 92.81 71 SER A C 1
ATOM 459 O O . SER A 1 71 ? -3.266 -6.589 2.199 1.00 92.81 71 SER A O 1
ATOM 461 N N . LEU A 1 72 ? -1.475 -7.123 3.463 1.00 92.12 72 LEU A N 1
ATOM 462 C CA . LEU A 1 72 ? -0.475 -6.536 2.571 1.00 92.12 72 LEU A CA 1
ATOM 463 C C . LEU A 1 72 ? 0.339 -7.611 1.850 1.00 92.12 72 LEU A C 1
ATOM 465 O O . LEU A 1 72 ? 0.832 -8.552 2.474 1.00 92.12 72 LEU A O 1
ATOM 469 N N . THR A 1 73 ? 0.516 -7.439 0.541 1.00 92.38 73 THR A N 1
ATOM 470 C CA . THR A 1 73 ? 1.348 -8.312 -0.303 1.00 92.38 73 THR A CA 1
ATOM 471 C C . THR A 1 73 ? 2.666 -7.617 -0.662 1.00 92.38 73 THR A C 1
ATOM 473 O O . THR A 1 73 ? 2.630 -6.452 -1.044 1.00 92.38 73 THR A O 1
ATOM 476 N N . PRO A 1 74 ? 3.833 -8.276 -0.539 1.00 93.44 74 PRO A N 1
ATOM 477 C CA . PRO A 1 74 ? 5.100 -7.693 -0.980 1.00 93.44 74 PRO A CA 1
ATOM 478 C C . PRO A 1 74 ? 5.120 -7.500 -2.494 1.00 93.44 74 PRO A C 1
ATOM 480 O O . PRO A 1 74 ? 4.726 -8.397 -3.237 1.00 93.44 74 PRO A O 1
ATOM 483 N N . LEU A 1 75 ? 5.586 -6.330 -2.921 1.00 94.12 75 LEU A N 1
ATOM 484 C CA . LEU A 1 75 ? 5.728 -5.943 -4.318 1.00 94.12 75 LEU A CA 1
ATOM 485 C C . LEU A 1 75 ? 7.176 -5.585 -4.616 1.00 94.12 75 LEU A C 1
ATOM 487 O O . LEU A 1 75 ? 7.796 -4.814 -3.875 1.00 94.12 75 LEU A O 1
ATOM 491 N N . GLY A 1 76 ? 7.680 -6.109 -5.727 1.00 94.62 76 GLY A N 1
ATOM 492 C CA . GLY A 1 76 ? 8.983 -5.760 -6.262 1.00 94.62 76 GLY A CA 1
ATOM 493 C C . GLY A 1 76 ? 8.890 -4.660 -7.315 1.00 94.62 76 GLY A C 1
ATOM 494 O O . GLY A 1 76 ? 8.026 -3.776 -7.284 1.00 94.62 76 GLY A O 1
ATOM 495 N N . LEU A 1 77 ? 9.815 -4.732 -8.269 1.00 95.88 77 LEU A N 1
ATOM 496 C CA . LEU A 1 77 ? 9.798 -3.906 -9.467 1.00 95.88 77 LEU A CA 1
ATOM 497 C C . LEU A 1 77 ? 9.520 -4.772 -10.691 1.00 95.88 77 LEU A C 1
ATOM 499 O O . LEU A 1 77 ? 10.179 -5.790 -10.902 1.00 95.88 77 LEU A O 1
ATOM 503 N N . ALA A 1 78 ? 8.615 -4.299 -11.539 1.00 95.44 78 ALA A N 1
ATOM 504 C CA . ALA A 1 78 ? 8.394 -4.857 -12.859 1.00 95.44 78 ALA A CA 1
ATOM 505 C C . ALA A 1 78 ? 9.635 -4.640 -13.761 1.00 95.44 78 ALA A C 1
ATOM 507 O O . ALA A 1 78 ? 10.509 -3.820 -13.449 1.00 95.44 78 ALA A O 1
ATOM 508 N N . PRO A 1 79 ? 9.742 -5.330 -14.916 1.00 96.50 79 PRO A N 1
ATOM 509 C CA . PRO A 1 79 ? 10.894 -5.200 -15.819 1.00 96.50 79 PRO A CA 1
ATOM 510 C C . PRO A 1 79 ? 11.162 -3.774 -16.325 1.00 96.50 79 PRO A C 1
ATOM 512 O O . PRO A 1 79 ? 12.296 -3.437 -16.666 1.00 96.50 79 PRO A O 1
ATOM 515 N N . ASP A 1 80 ? 10.134 -2.928 -16.360 1.00 96.25 80 ASP A N 1
ATOM 516 C CA . ASP A 1 80 ? 10.208 -1.511 -16.729 1.00 96.25 80 ASP A CA 1
ATOM 517 C C . ASP A 1 80 ? 10.601 -0.585 -15.559 1.00 96.25 80 ASP A C 1
ATOM 519 O O . ASP A 1 80 ? 10.671 0.633 -15.726 1.00 96.25 80 ASP A O 1
ATOM 523 N N . ARG A 1 81 ? 10.915 -1.165 -14.392 1.00 95.81 81 ARG A N 1
ATOM 524 C CA . ARG A 1 81 ? 11.254 -0.500 -13.123 1.00 95.81 81 ARG A CA 1
ATOM 525 C C . ARG A 1 81 ? 10.122 0.282 -12.467 1.00 95.81 81 ARG A C 1
ATOM 527 O O . ARG A 1 81 ? 10.387 1.137 -11.620 1.00 95.81 81 ARG A O 1
ATOM 534 N N . THR A 1 82 ? 8.878 -0.015 -12.813 1.00 95.44 82 THR A N 1
ATOM 535 C CA . THR A 1 82 ? 7.724 0.436 -12.030 1.00 95.44 82 THR A CA 1
ATOM 536 C C . THR A 1 82 ? 7.473 -0.504 -10.851 1.00 95.44 82 THR A C 1
ATOM 538 O O . THR A 1 82 ? 7.951 -1.637 -10.847 1.00 95.44 82 THR A O 1
ATOM 541 N N . VAL A 1 83 ? 6.757 -0.037 -9.824 1.00 94.44 83 VAL A N 1
ATOM 542 C CA . VAL A 1 83 ? 6.301 -0.916 -8.737 1.00 94.44 83 VAL A CA 1
ATOM 543 C C . VAL A 1 83 ? 5.297 -1.910 -9.311 1.00 94.44 83 VAL A C 1
ATOM 545 O O . VAL A 1 83 ? 4.393 -1.522 -10.053 1.00 94.44 83 VAL A O 1
ATOM 548 N N . GLU A 1 84 ? 5.470 -3.187 -8.980 1.00 93.62 84 GLU A N 1
ATOM 549 C CA . GLU A 1 84 ? 4.553 -4.236 -9.421 1.00 93.62 84 GLU A CA 1
ATOM 550 C C . GLU A 1 84 ? 3.128 -3.967 -8.930 1.00 93.62 84 GLU A C 1
ATOM 552 O O . GLU A 1 84 ? 2.913 -3.437 -7.845 1.00 93.62 84 GLU A O 1
ATOM 557 N N . VAL A 1 85 ? 2.132 -4.359 -9.719 1.00 91.38 85 VAL A N 1
ATOM 558 C CA . VAL A 1 85 ? 0.727 -4.256 -9.315 1.00 91.38 85 VAL A CA 1
ATOM 559 C C . VAL A 1 85 ? 0.251 -5.642 -8.872 1.00 91.38 85 VAL A C 1
ATOM 561 O O . VAL A 1 85 ? 0.506 -6.611 -9.595 1.00 91.38 85 VAL A O 1
ATOM 564 N N . PRO A 1 86 ? -0.444 -5.768 -7.722 1.00 86.00 86 PRO A N 1
ATOM 565 C CA . PRO A 1 86 ? -1.015 -7.036 -7.287 1.00 86.00 86 PRO A CA 1
ATOM 566 C C . PRO A 1 86 ? -1.866 -7.703 -8.388 1.00 86.00 86 PRO A C 1
ATOM 568 O O . PRO A 1 86 ? -2.580 -7.009 -9.120 1.00 86.00 86 PRO A O 1
ATOM 571 N N . PRO A 1 87 ? -1.827 -9.043 -8.524 1.00 82.44 87 PRO A N 1
ATOM 572 C CA . PRO A 1 87 ? -2.603 -9.754 -9.535 1.00 82.44 87 PRO A CA 1
ATOM 573 C C . PRO A 1 87 ? -4.106 -9.485 -9.414 1.00 82.44 87 PRO A C 1
ATOM 575 O O . PRO A 1 87 ? -4.666 -9.576 -8.326 1.00 82.44 87 PRO A O 1
ATOM 578 N N . LEU A 1 88 ? -4.790 -9.279 -10.546 1.00 75.62 88 LEU A N 1
ATOM 579 C CA . LEU A 1 88 ? -6.229 -8.972 -10.568 1.00 75.62 88 LEU A CA 1
ATOM 580 C C . LEU A 1 88 ? -7.113 -10.069 -9.956 1.00 75.62 88 LEU A C 1
ATOM 582 O O . LEU A 1 88 ? -8.243 -9.783 -9.597 1.00 75.62 88 LEU A O 1
ATOM 586 N N . VAL A 1 89 ? -6.627 -11.308 -9.829 1.00 74.12 89 VAL A N 1
ATOM 587 C CA . VAL A 1 89 ? -7.371 -12.391 -9.159 1.00 74.12 89 VAL A CA 1
ATOM 588 C C . VAL A 1 89 ? -7.582 -12.125 -7.664 1.00 74.12 89 VAL A C 1
ATOM 590 O O . VAL A 1 89 ? -8.510 -12.670 -7.073 1.00 74.12 89 VAL A O 1
ATOM 593 N N . ALA A 1 90 ? -6.736 -11.287 -7.061 1.00 67.94 90 ALA A N 1
ATOM 594 C CA . ALA A 1 90 ? -6.872 -10.795 -5.701 1.00 67.94 90 ALA A CA 1
ATOM 595 C C . ALA A 1 90 ? -7.456 -9.378 -5.757 1.00 67.94 90 ALA A C 1
ATOM 597 O O . ALA A 1 90 ? -6.744 -8.381 -5.649 1.00 67.94 90 ALA A O 1
ATOM 598 N N . HIS A 1 91 ? -8.766 -9.292 -5.983 1.00 66.56 91 HIS A N 1
ATOM 599 C CA . HIS A 1 91 ? -9.484 -8.028 -5.865 1.00 66.56 91 HIS A CA 1
ATOM 600 C C . HIS A 1 91 ? -9.326 -7.489 -4.428 1.00 66.56 91 HIS A C 1
ATOM 602 O O . HIS A 1 91 ? -9.378 -8.257 -3.469 1.00 66.56 91 HIS A O 1
ATOM 608 N N . ASP A 1 92 ? -9.087 -6.182 -4.297 1.00 76.31 92 ASP A N 1
ATOM 609 C CA . ASP A 1 92 ? -9.035 -5.442 -3.024 1.00 76.31 92 ASP A CA 1
ATOM 610 C C . ASP A 1 92 ? -7.835 -5.708 -2.092 1.00 76.31 92 ASP A C 1
ATOM 612 O O . ASP A 1 92 ? -7.861 -5.307 -0.928 1.00 76.31 92 ASP A O 1
ATOM 616 N N . VAL A 1 93 ? -6.747 -6.308 -2.593 1.00 87.06 93 VAL A N 1
ATOM 617 C CA . VAL A 1 93 ? -5.500 -6.452 -1.822 1.00 87.06 93 VAL A CA 1
ATOM 618 C C . VAL A 1 93 ? -4.533 -5.310 -2.118 1.00 87.06 93 VAL A C 1
ATOM 620 O O . VAL A 1 93 ? -4.096 -5.118 -3.252 1.00 87.06 93 VAL A O 1
ATOM 623 N N . ALA A 1 94 ? -4.155 -4.567 -1.078 1.00 91.31 94 ALA A N 1
ATOM 624 C CA . ALA A 1 94 ? -3.073 -3.594 -1.169 1.00 91.31 94 ALA A CA 1
ATOM 625 C C . ALA A 1 94 ? -1.707 -4.296 -1.145 1.00 91.31 94 ALA A C 1
ATOM 627 O O . ALA A 1 94 ? -1.506 -5.290 -0.442 1.00 91.31 94 ALA A O 1
ATOM 628 N N . GLY A 1 95 ? -0.748 -3.758 -1.891 1.00 91.94 95 GLY A N 1
ATOM 629 C CA . GLY A 1 95 ? 0.637 -4.197 -1.809 1.00 91.94 95 GLY A CA 1
ATOM 630 C C . GLY A 1 95 ? 1.529 -3.172 -1.122 1.00 91.94 95 GLY A C 1
ATOM 631 O O . GLY A 1 95 ? 1.133 -2.023 -0.952 1.00 91.94 95 GLY A O 1
ATOM 632 N N . TRP A 1 96 ? 2.717 -3.610 -0.714 1.00 93.06 96 TRP A N 1
ATOM 633 C CA . TRP A 1 96 ? 3.753 -2.763 -0.128 1.00 93.06 96 TRP A CA 1
ATOM 634 C C . TRP A 1 96 ? 5.058 -2.948 -0.899 1.00 93.06 96 TRP A C 1
ATOM 636 O O . TRP A 1 96 ? 5.413 -4.079 -1.244 1.00 93.06 96 TRP A O 1
ATOM 646 N N . TYR A 1 97 ? 5.785 -1.862 -1.161 1.00 94.81 97 TYR A N 1
ATOM 647 C CA . TYR A 1 97 ? 7.061 -1.969 -1.872 1.00 94.81 97 TYR A CA 1
ATOM 648 C C . TYR A 1 97 ? 8.151 -2.572 -0.979 1.00 94.81 97 TYR A C 1
ATOM 650 O O . TYR A 1 97 ? 8.573 -1.967 0.009 1.00 94.81 97 TYR A O 1
ATOM 658 N N . GLU A 1 98 ? 8.640 -3.759 -1.343 1.00 93.44 98 GLU A N 1
ATOM 659 C CA . GLU A 1 98 ? 9.415 -4.591 -0.421 1.00 93.44 98 GLU A CA 1
ATOM 660 C C . GLU A 1 98 ? 10.820 -4.066 -0.099 1.00 93.44 98 GLU A C 1
ATOM 662 O O . GLU A 1 98 ? 11.398 -4.419 0.930 1.00 93.44 98 GLU A O 1
ATOM 667 N N . ASN A 1 99 ? 11.344 -3.199 -0.969 1.00 92.88 99 ASN A N 1
ATOM 668 C CA . ASN A 1 99 ? 12.640 -2.541 -0.805 1.00 92.88 99 ASN A CA 1
ATOM 669 C C . ASN A 1 99 ? 12.511 -1.146 -0.162 1.00 92.88 99 ASN A C 1
ATOM 671 O O . ASN A 1 99 ? 13.470 -0.370 -0.174 1.00 92.88 99 ASN A O 1
ATOM 675 N N . GLY A 1 100 ? 11.317 -0.794 0.325 1.00 91.50 100 GLY A N 1
ATOM 676 C CA . GLY A 1 100 ? 11.063 0.431 1.075 1.00 91.50 100 GLY A CA 1
ATOM 677 C C . GLY A 1 100 ? 11.471 0.332 2.555 1.00 91.50 100 GLY A C 1
ATOM 678 O O . GLY A 1 100 ? 11.913 -0.721 3.017 1.00 91.50 100 GLY A O 1
ATOM 679 N N . PRO A 1 101 ? 11.320 1.429 3.316 1.00 90.81 101 PRO A N 1
ATOM 680 C CA . PRO A 1 101 ? 11.546 1.453 4.758 1.00 90.81 101 PRO A CA 1
ATOM 681 C C . PRO A 1 101 ? 10.588 0.519 5.499 1.00 90.81 101 PRO A C 1
ATOM 683 O O . PRO A 1 101 ? 9.405 0.417 5.157 1.00 90.81 101 PRO A O 1
ATOM 686 N N . LEU A 1 102 ? 11.079 -0.111 6.563 1.00 90.94 102 LEU A N 1
ATOM 687 C CA . LEU A 1 102 ? 10.242 -0.926 7.442 1.00 90.94 102 LEU A CA 1
ATOM 688 C C . LEU A 1 102 ? 9.384 -0.037 8.363 1.00 90.94 102 LEU A C 1
ATOM 690 O O . LEU A 1 102 ? 9.726 1.120 8.620 1.00 90.94 102 LEU A O 1
ATOM 694 N N . PRO A 1 103 ? 8.257 -0.544 8.896 1.00 88.38 103 PRO A N 1
ATOM 695 C CA . PRO A 1 103 ? 7.452 0.188 9.868 1.00 88.38 103 PRO A CA 1
ATOM 696 C C . PRO A 1 103 ? 8.289 0.710 11.047 1.00 88.38 103 PRO A C 1
ATOM 698 O O . PRO A 1 103 ? 8.932 -0.061 11.758 1.00 88.38 103 PRO A O 1
ATOM 701 N N . GLY A 1 104 ? 8.250 2.028 11.262 1.00 88.12 104 GLY A N 1
ATOM 702 C CA . GLY A 1 104 ? 9.040 2.726 12.285 1.00 88.12 104 GLY A CA 1
ATOM 703 C C . GLY A 1 104 ? 10.350 3.330 11.765 1.00 88.12 104 GLY A C 1
ATOM 704 O O . GLY A 1 104 ? 10.918 4.206 12.419 1.00 88.12 104 GLY A O 1
ATOM 705 N N . GLU A 1 105 ? 10.804 2.939 10.574 1.00 87.69 105 GLU A N 1
ATOM 706 C CA . GLU A 1 105 ? 11.950 3.561 9.917 1.00 87.69 105 GLU A CA 1
ATOM 707 C C . GLU A 1 105 ? 11.566 4.874 9.223 1.00 87.69 105 GLU A C 1
ATOM 709 O O . GLU A 1 105 ? 10.423 5.110 8.827 1.00 87.69 105 GLU A O 1
ATOM 714 N N . ARG A 1 106 ? 12.550 5.763 9.062 1.00 87.69 106 ARG A N 1
ATOM 715 C CA . ARG A 1 106 ? 12.365 7.015 8.325 1.00 87.69 106 ARG A CA 1
ATOM 716 C C . ARG A 1 106 ? 12.520 6.780 6.827 1.00 87.69 106 ARG A C 1
ATOM 718 O O . ARG A 1 106 ? 13.573 6.335 6.383 1.00 87.69 106 ARG A O 1
ATOM 725 N N . GLY A 1 107 ? 11.532 7.215 6.054 1.00 89.69 107 GLY A N 1
ATOM 726 C CA . GLY A 1 107 ? 11.601 7.267 4.597 1.00 89.69 107 GLY A CA 1
ATOM 727 C C . GLY A 1 107 ? 10.215 7.237 3.952 1.00 89.69 107 GLY A C 1
ATOM 728 O O . GLY A 1 107 ? 9.210 7.217 4.666 1.00 89.69 107 GLY A O 1
ATOM 729 N N . PRO A 1 108 ? 10.146 7.261 2.612 1.00 89.69 108 PRO A N 1
ATOM 730 C CA . PRO A 1 108 ? 8.888 7.111 1.892 1.00 89.69 108 PRO A CA 1
ATOM 731 C C . PRO A 1 108 ? 8.383 5.668 2.001 1.00 89.69 108 PRO A C 1
ATOM 733 O O . PRO A 1 108 ? 9.108 4.743 1.652 1.00 89.69 108 PRO A O 1
ATOM 736 N N . ALA A 1 109 ? 7.140 5.488 2.441 1.00 87.69 109 ALA A N 1
ATOM 737 C CA . ALA A 1 109 ? 6.436 4.209 2.405 1.00 87.69 109 ALA A CA 1
ATOM 738 C C . ALA A 1 109 ? 5.380 4.247 1.293 1.00 87.69 109 ALA A C 1
ATOM 740 O O . ALA A 1 109 ? 4.688 5.260 1.150 1.00 87.69 109 ALA A O 1
ATOM 741 N N . VAL A 1 110 ? 5.299 3.169 0.509 1.00 84.88 110 VAL A N 1
ATOM 742 C CA . VAL A 1 110 ? 4.417 3.027 -0.661 1.00 84.88 110 VAL A CA 1
ATOM 743 C C . VAL A 1 110 ? 3.647 1.724 -0.559 1.00 84.88 110 VAL A C 1
ATOM 745 O O . VAL A 1 110 ? 4.308 0.682 -0.322 1.00 84.88 110 VAL A O 1
#